Protein AF-A0A8J8CEM9-F1 (afdb_monomer_lite)

Foldseek 3Di:
DVVVLVCCCVVPVDVDSVRVVVVVVVVVCVVDLPVQLVVLVVCVLVVVDALCVSCVSSVHDSVVNVVVCVVVVHDHDDPDDDPVVVVVVVVVVVD

Sequence (95 aa):
MEKKINALVEGGYYPNINELIKDAFKSLLESKADLKISTALEIYKKGDVTLGRASEIAGLSIWEFKEILKSRGVKIIVEAPSKDELDEQIDLMKH

Radius of gyration: 20.47 Å; chains: 1; bounding box: 64×22×44 Å

pLDDT: mean 89.22, std 10.74, range [53.0, 97.62]

Organism: NCBI:txid1803513

InterPro domains:
  IPR005368 UPF0175 [PF03683] (26-77)
  IPR005368 UPF0175 [PTHR37525] (30-90)

Structure (mmCIF, N/CA/C/O backbone):
data_AF-A0A8J8CEM9-F1
#
_entry.id   AF-A0A8J8CEM9-F1
#
loop_
_atom_site.group_PDB
_atom_site.id
_atom_site.type_symbol
_atom_site.label_atom_id
_atom_site.label_alt_id
_atom_site.label_comp_id
_atom_site.label_asym_id
_atom_site.label_entity_id
_atom_site.label_seq_id
_atom_site.pdbx_PDB_ins_code
_atom_site.Cartn_x
_atom_site.Cartn_y
_atom_site.Cartn_z
_atom_site.occupancy
_atom_site.B_iso_or_equiv
_atom_site.auth_seq_id
_atom_site.auth_comp_id
_atom_site.auth_asym_id
_atom_site.auth_atom_id
_atom_site.pdbx_PDB_model_num
ATOM 1 N N . MET A 1 1 ? -22.944 3.776 7.787 1.00 83.06 1 MET A N 1
ATOM 2 C CA . MET A 1 1 ? -21.511 3.410 7.803 1.00 83.06 1 MET A CA 1
ATOM 3 C C . MET A 1 1 ? -20.777 4.243 8.844 1.00 83.06 1 MET A C 1
ATOM 5 O O . MET A 1 1 ? -20.228 3.662 9.764 1.00 83.06 1 MET A O 1
ATOM 9 N N . GLU A 1 2 ? -20.905 5.567 8.785 1.00 91.88 2 GLU A N 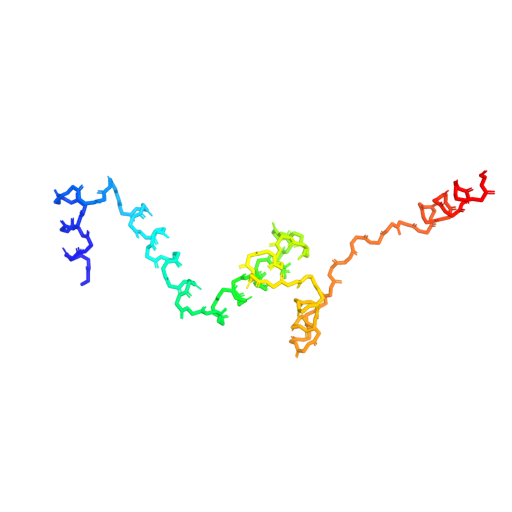1
ATOM 10 C CA . GLU A 1 2 ? -20.355 6.530 9.755 1.00 91.88 2 GLU A CA 1
ATOM 11 C C . GLU A 1 2 ? -20.632 6.187 11.230 1.00 91.88 2 GLU A C 1
ATOM 13 O O . GLU A 1 2 ? -19.697 6.056 12.007 1.00 91.88 2 GLU A O 1
ATOM 18 N N . LYS A 1 3 ? -21.885 5.868 11.595 1.00 94.94 3 LYS A N 1
ATOM 19 C CA . LYS A 1 3 ? -22.228 5.412 12.961 1.00 94.94 3 LYS A CA 1
ATOM 20 C C . LYS A 1 3 ? -21.393 4.220 13.454 1.00 94.94 3 LYS A C 1
ATOM 22 O O . LYS A 1 3 ? -21.089 4.143 14.635 1.00 94.94 3 LYS A O 1
ATOM 27 N N . LYS A 1 4 ? -21.034 3.282 12.566 1.00 95.19 4 LYS A N 1
ATOM 28 C CA . LYS A 1 4 ? -20.219 2.109 12.929 1.00 95.19 4 LYS A CA 1
ATOM 29 C C . LYS A 1 4 ? -18.748 2.485 13.121 1.00 95.19 4 LYS A C 1
ATOM 31 O O . LYS A 1 4 ? -18.110 1.941 14.007 1.00 95.19 4 LYS A O 1
ATOM 36 N N . ILE A 1 5 ? -18.233 3.405 12.303 1.00 96.06 5 ILE A N 1
ATOM 37 C CA . ILE A 1 5 ? -16.860 3.917 12.416 1.00 96.06 5 ILE A CA 1
ATOM 38 C C . ILE A 1 5 ? -16.705 4.677 13.735 1.00 96.06 5 ILE A C 1
ATOM 40 O O . ILE A 1 5 ? -15.795 4.382 14.503 1.00 96.06 5 ILE A O 1
ATOM 44 N N . ASN A 1 6 ? -17.637 5.584 14.034 1.00 96.19 6 ASN A N 1
ATOM 45 C CA . ASN A 1 6 ? -17.590 6.381 15.259 1.00 96.19 6 ASN A CA 1
ATOM 46 C C . ASN A 1 6 ? -17.699 5.499 16.507 1.00 96.19 6 ASN A C 1
ATOM 48 O O . ASN A 1 6 ? -16.910 5.674 17.426 1.00 96.19 6 ASN A O 1
ATOM 52 N N . ALA A 1 7 ? -18.569 4.481 16.498 1.00 97.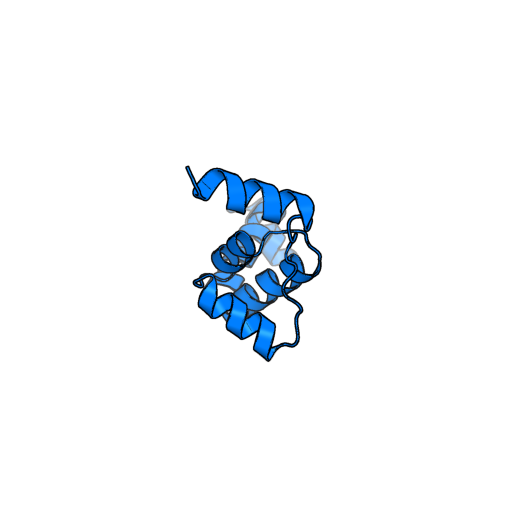62 7 ALA A N 1
ATOM 53 C CA . ALA A 1 7 ? -18.688 3.541 17.614 1.00 97.62 7 ALA A CA 1
ATOM 54 C C . ALA A 1 7 ? -17.370 2.809 17.943 1.00 97.62 7 ALA A C 1
ATOM 56 O O . ALA A 1 7 ? -17.105 2.525 19.108 1.00 97.62 7 ALA A O 1
ATOM 57 N N . LEU A 1 8 ? -16.528 2.516 16.942 1.00 97.25 8 LEU A N 1
ATOM 58 C CA . LEU A 1 8 ? -15.225 1.874 17.163 1.00 97.25 8 LEU A CA 1
ATOM 59 C C . LEU A 1 8 ? -14.204 2.822 17.809 1.00 97.25 8 LEU A C 1
ATOM 61 O O . LEU A 1 8 ? -13.371 2.376 18.595 1.00 97.25 8 LEU A O 1
ATOM 65 N N . VAL A 1 9 ? -14.277 4.118 17.507 1.00 97.44 9 VAL A N 1
ATOM 66 C CA . VAL A 1 9 ? -13.401 5.135 18.109 1.00 97.44 9 VAL A CA 1
ATOM 67 C C . VAL A 1 9 ? -13.890 5.511 19.509 1.00 97.44 9 VAL A C 1
ATOM 69 O O . VAL A 1 9 ? -13.119 5.477 20.460 1.00 97.44 9 VAL A O 1
ATOM 72 N N . GLU A 1 10 ? -15.184 5.797 19.663 1.00 97.44 10 GLU A N 1
ATOM 73 C CA . GLU A 1 10 ? -15.813 6.133 20.949 1.00 97.44 10 GLU A CA 1
ATOM 74 C C . GLU A 1 10 ? -15.716 4.980 21.958 1.00 97.44 10 GLU A C 1
ATOM 76 O O . GLU A 1 10 ? -15.521 5.211 23.148 1.00 97.44 10 GLU A O 1
ATOM 81 N N . GLY A 1 11 ? -15.797 3.733 21.481 1.00 97.50 11 GLY A N 1
ATOM 82 C CA . GLY A 1 11 ? -15.585 2.534 22.293 1.00 97.50 11 GLY A CA 1
ATOM 83 C C . GLY A 1 11 ? -14.121 2.263 22.663 1.00 97.50 11 GLY A C 1
ATOM 84 O O . GLY A 1 11 ? -13.855 1.294 23.369 1.00 97.50 11 GLY A O 1
ATOM 85 N N . GLY A 1 12 ? -13.172 3.078 22.188 1.00 96.75 12 GLY A N 1
ATOM 86 C CA . GLY A 1 12 ? -11.748 2.966 22.513 1.00 96.75 12 GLY A CA 1
ATOM 87 C C . GLY A 1 12 ? -10.983 1.869 21.762 1.00 96.75 12 GLY A C 1
ATOM 88 O O . GLY A 1 12 ? -9.825 1.622 22.087 1.00 96.75 12 GLY A O 1
ATOM 89 N N . TYR A 1 13 ? -11.583 1.218 20.756 1.00 97.44 13 TYR A N 1
ATOM 90 C CA . TYR A 1 13 ? -10.895 0.204 19.939 1.00 97.44 13 TYR A CA 1
ATOM 91 C C . TYR A 1 13 ? -9.854 0.819 19.001 1.00 97.44 13 TYR A C 1
ATOM 93 O O . TYR A 1 13 ? -8.863 0.176 18.669 1.00 97.44 13 TYR A O 1
ATOM 101 N N . TYR A 1 14 ? -10.085 2.063 18.580 1.00 97.44 14 TYR A N 1
ATOM 102 C CA . TYR A 1 14 ? -9.159 2.853 17.780 1.00 97.44 14 TYR A CA 1
ATOM 103 C C . TYR A 1 14 ? -8.975 4.237 18.404 1.00 97.44 14 TYR A C 1
ATOM 105 O O . TYR A 1 14 ? -9.953 4.830 18.856 1.00 97.44 14 TYR A O 1
ATOM 113 N N . PRO A 1 15 ? -7.755 4.800 18.383 1.00 96.75 15 PRO A N 1
ATOM 114 C CA . PRO A 1 15 ? -7.487 6.103 18.988 1.00 96.75 15 PRO A CA 1
ATOM 115 C C . PRO A 1 15 ? -8.142 7.261 18.222 1.00 96.75 15 PRO A C 1
ATOM 117 O O . PRO A 1 15 ? -8.400 8.314 18.796 1.00 96.75 15 PRO A O 1
ATOM 120 N N . ASN A 1 16 ? -8.373 7.099 16.917 1.00 97.00 16 ASN A N 1
ATOM 121 C CA . ASN A 1 16 ? -9.057 8.060 16.058 1.00 97.00 16 ASN A CA 1
ATOM 122 C C . ASN A 1 16 ? -9.442 7.405 14.719 1.00 97.00 16 ASN A C 1
ATOM 124 O O . ASN A 1 16 ? -9.027 6.287 14.404 1.00 97.00 16 ASN A O 1
ATOM 128 N N . ILE A 1 17 ? -10.215 8.137 13.913 1.00 96.19 17 ILE A N 1
ATOM 129 C CA . ILE A 1 17 ? -10.686 7.683 12.599 1.00 96.19 17 ILE A CA 1
ATOM 130 C C . ILE A 1 17 ? -9.521 7.434 11.626 1.00 96.19 17 ILE A C 1
ATOM 132 O O . ILE A 1 17 ? -9.595 6.501 10.832 1.00 96.19 17 ILE A O 1
ATOM 136 N N . ASN A 1 18 ? -8.437 8.215 11.684 1.00 96.94 18 ASN A N 1
ATOM 137 C CA . ASN A 1 18 ? -7.313 8.058 10.755 1.00 96.94 18 ASN A CA 1
ATOM 138 C C . ASN A 1 18 ? -6.577 6.730 10.962 1.00 96.94 18 ASN A C 1
ATOM 140 O O . ASN A 1 18 ? -6.286 6.052 9.980 1.00 96.94 18 ASN A O 1
ATOM 144 N N . GLU A 1 19 ? -6.323 6.327 12.210 1.00 97.62 19 GLU A N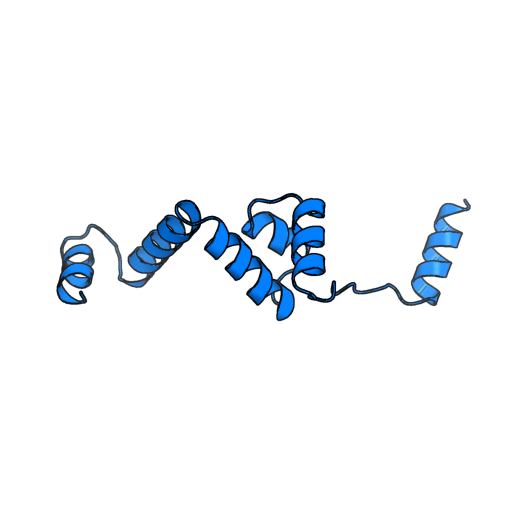 1
ATOM 145 C CA . GLU A 1 19 ? -5.709 5.022 12.495 1.00 97.62 19 GLU A CA 1
ATOM 146 C C . GLU A 1 19 ? -6.629 3.867 12.077 1.00 97.62 19 GLU A C 1
ATOM 148 O O . GLU A 1 19 ? -6.169 2.904 11.466 1.00 97.62 19 GLU A O 1
ATOM 153 N N . LEU A 1 20 ? -7.945 4.003 12.283 1.00 96.75 20 LEU A N 1
ATOM 154 C CA . LEU A 1 20 ? -8.924 3.029 11.792 1.00 96.75 20 LEU A CA 1
ATOM 155 C C . LEU A 1 20 ? -8.887 2.908 10.263 1.00 96.75 20 LEU A C 1
ATOM 157 O O . LEU A 1 20 ? -8.848 1.801 9.726 1.00 96.75 20 LEU A O 1
ATOM 161 N N . ILE A 1 21 ? -8.891 4.035 9.545 1.00 96.38 21 ILE A N 1
ATOM 162 C CA . ILE A 1 21 ? -8.836 4.052 8.077 1.00 96.38 21 ILE A CA 1
ATOM 163 C C . ILE A 1 21 ? -7.526 3.443 7.582 1.00 96.38 21 ILE A C 1
ATOM 165 O O . ILE A 1 21 ? -7.540 2.678 6.620 1.00 96.38 21 ILE A O 1
ATOM 169 N N . LYS A 1 22 ? -6.402 3.758 8.226 1.00 96.00 22 LYS A N 1
ATOM 170 C CA . LYS A 1 22 ? -5.086 3.224 7.871 1.00 96.00 22 LYS A CA 1
ATOM 171 C C . LYS A 1 22 ? -5.048 1.702 7.999 1.00 96.00 22 LYS A C 1
ATOM 173 O O . LYS A 1 22 ? -4.613 1.030 7.063 1.00 96.00 22 LYS A O 1
ATOM 178 N N . ASP A 1 23 ? -5.566 1.159 9.096 1.00 96.56 23 ASP A N 1
ATOM 179 C CA . ASP A 1 23 ? -5.664 -0.287 9.311 1.00 96.56 23 ASP A CA 1
ATOM 180 C C . ASP A 1 23 ? -6.628 -0.959 8.331 1.00 96.56 23 ASP A C 1
ATOM 182 O O . ASP A 1 23 ? -6.313 -2.005 7.752 1.00 96.56 23 ASP A O 1
ATOM 186 N N . ALA A 1 24 ? -7.786 -0.343 8.084 1.00 95.94 24 ALA A N 1
ATOM 187 C CA . ALA A 1 24 ? -8.749 -0.835 7.107 1.00 95.94 24 ALA A CA 1
ATOM 188 C C . ALA A 1 24 ? -8.159 -0.842 5.688 1.00 95.94 24 ALA A C 1
ATOM 190 O O . ALA A 1 24 ? -8.327 -1.812 4.947 1.00 95.94 24 ALA A O 1
ATOM 191 N N . PHE A 1 25 ? -7.430 0.212 5.314 1.00 95.06 25 PHE A N 1
ATOM 192 C CA . PHE A 1 25 ? -6.756 0.312 4.025 1.00 95.06 25 PHE A CA 1
ATOM 193 C C . PHE A 1 25 ? -5.649 -0.736 3.893 1.00 95.06 25 PHE A C 1
ATOM 195 O O . PHE A 1 25 ? -5.572 -1.417 2.872 1.00 95.06 25 PHE A O 1
ATOM 202 N N . LYS A 1 26 ? -4.842 -0.945 4.939 1.00 93.38 26 LYS A N 1
ATOM 203 C CA . LYS A 1 26 ? -3.822 -2.000 4.957 1.00 93.38 26 LYS A CA 1
ATOM 204 C C . LYS A 1 26 ? -4.449 -3.386 4.772 1.00 93.38 26 LYS A C 1
ATOM 206 O O . LYS A 1 26 ? -4.032 -4.126 3.885 1.00 93.38 26 LYS A O 1
ATOM 211 N N . SER A 1 27 ? -5.512 -3.680 5.520 1.00 95.69 27 SER A N 1
ATOM 212 C CA . SER A 1 27 ? -6.260 -4.943 5.419 1.00 95.69 27 SER A CA 1
ATOM 213 C C . SER A 1 27 ? -6.874 -5.145 4.024 1.00 95.69 27 SER A C 1
ATOM 215 O O . SER A 1 27 ? -6.888 -6.251 3.477 1.00 95.69 27 SER A O 1
ATOM 217 N N . LEU A 1 28 ? -7.354 -4.066 3.395 1.00 95.25 28 LEU A N 1
ATOM 218 C CA . LEU A 1 28 ? -7.847 -4.092 2.018 1.00 95.25 28 LEU A CA 1
ATOM 219 C C . LEU A 1 28 ? -6.733 -4.447 1.023 1.00 95.25 28 LEU A C 1
ATOM 221 O O . LEU A 1 28 ? -6.948 -5.282 0.148 1.00 95.25 28 LEU A O 1
ATOM 225 N N . LEU A 1 29 ? -5.552 -3.838 1.145 1.00 93.31 29 LEU A N 1
ATOM 226 C CA . LEU A 1 29 ? -4.427 -4.121 0.249 1.00 93.31 29 LEU A CA 1
ATOM 227 C C . LEU A 1 29 ? -3.832 -5.517 0.469 1.00 93.31 29 LEU A C 1
ATOM 229 O O . LEU A 1 29 ? -3.325 -6.121 -0.474 1.00 93.31 29 LEU A O 1
ATOM 233 N N . GLU A 1 30 ? -3.880 -6.045 1.691 1.00 90.56 30 GLU A N 1
ATOM 234 C CA . GLU A 1 30 ? -3.475 -7.423 1.992 1.00 90.56 30 GLU A CA 1
ATOM 235 C C . GLU A 1 30 ? -4.441 -8.448 1.391 1.00 90.56 30 GLU A C 1
ATOM 237 O O . GLU A 1 30 ? -3.997 -9.435 0.811 1.00 90.56 30 GLU A O 1
ATOM 242 N N . SER A 1 31 ? -5.749 -8.187 1.456 1.00 93.69 31 SER A N 1
ATOM 243 C CA . SER A 1 31 ? -6.769 -9.077 0.884 1.00 93.69 31 SER A CA 1
ATOM 244 C C . SER A 1 31 ? -6.916 -8.965 -0.638 1.00 93.69 31 SER A C 1
ATOM 246 O O . SER A 1 31 ? -7.424 -9.890 -1.271 1.00 93.69 31 SER A O 1
ATOM 248 N N . LYS A 1 32 ? -6.483 -7.853 -1.246 1.00 94.06 32 LYS A N 1
ATOM 249 C CA . LYS A 1 32 ? -6.611 -7.595 -2.689 1.00 94.06 32 LYS A CA 1
ATOM 250 C C . LYS A 1 32 ? -5.272 -7.205 -3.307 1.00 94.06 32 LYS A C 1
ATOM 252 O O . LYS A 1 32 ? -4.987 -6.022 -3.505 1.00 94.06 32 LYS A O 1
ATOM 257 N N . ALA A 1 33 ? -4.488 -8.216 -3.681 1.00 90.06 33 ALA A N 1
ATOM 258 C CA . ALA A 1 33 ? -3.186 -8.041 -4.328 1.00 90.06 33 ALA A CA 1
ATOM 259 C C . ALA A 1 33 ? -3.246 -7.112 -5.561 1.00 90.06 33 ALA A C 1
ATOM 261 O O . ALA A 1 33 ? -2.384 -6.251 -5.724 1.00 90.06 33 ALA A O 1
ATOM 262 N N . ASP A 1 34 ? -4.311 -7.183 -6.366 1.00 92.75 34 ASP A N 1
ATOM 263 C CA . ASP A 1 34 ? -4.482 -6.312 -7.538 1.00 92.75 34 ASP A CA 1
ATOM 264 C C . ASP A 1 34 ? -4.552 -4.820 -7.183 1.00 92.75 34 ASP A C 1
ATOM 266 O O . ASP A 1 34 ? -4.015 -3.977 -7.906 1.00 92.75 34 ASP A O 1
ATOM 270 N N . LEU A 1 35 ? -5.186 -4.471 -6.056 1.00 95.06 35 LEU A N 1
ATOM 271 C CA . LEU A 1 35 ? -5.256 -3.085 -5.584 1.00 95.06 35 LEU A CA 1
ATOM 272 C C . LEU A 1 35 ? -3.912 -2.610 -5.041 1.00 95.06 35 LEU A C 1
ATOM 274 O O . LEU A 1 35 ? -3.563 -1.443 -5.221 1.00 95.06 35 LEU A O 1
ATOM 278 N N . LYS A 1 36 ? -3.139 -3.507 -4.423 1.00 94.69 36 LYS A N 1
ATOM 279 C CA . LYS A 1 36 ? -1.777 -3.222 -3.962 1.00 94.69 36 LYS A CA 1
ATOM 280 C C . LYS A 1 36 ? -0.861 -2.895 -5.146 1.00 94.69 36 LYS A C 1
ATOM 282 O O . LYS A 1 36 ? -0.222 -1.845 -5.153 1.00 94.69 36 LYS A O 1
ATOM 287 N N . ILE A 1 37 ? -0.892 -3.722 -6.193 1.00 94.94 37 ILE A N 1
ATOM 288 C CA . ILE A 1 37 ? -0.159 -3.482 -7.446 1.00 94.94 37 ILE A CA 1
ATOM 289 C C . ILE A 1 37 ? -0.631 -2.184 -8.113 1.00 94.94 37 ILE A C 1
ATOM 291 O O . ILE A 1 37 ? 0.185 -1.379 -8.557 1.00 94.94 37 ILE A O 1
ATOM 295 N N . SER A 1 38 ? -1.944 -1.953 -8.179 1.00 94.88 38 SER A N 1
ATOM 296 C CA . SER A 1 38 ? -2.500 -0.740 -8.793 1.00 94.88 38 SER A CA 1
ATOM 297 C C . SER A 1 38 ? -2.073 0.520 -8.041 1.00 94.88 38 SER A C 1
ATOM 299 O O . SER A 1 38 ? -1.649 1.484 -8.667 1.00 94.88 38 SER A O 1
ATOM 301 N N . THR A 1 39 ? -2.086 0.483 -6.706 1.00 95.44 39 THR A N 1
ATOM 302 C CA . THR A 1 39 ? -1.583 1.576 -5.863 1.00 95.44 39 THR A CA 1
ATOM 303 C C . THR A 1 39 ? -0.122 1.873 -6.178 1.00 95.44 39 THR A C 1
ATOM 305 O O . THR A 1 39 ? 0.202 3.021 -6.460 1.00 95.44 39 THR A O 1
ATOM 308 N N . ALA A 1 40 ? 0.733 0.843 -6.198 1.00 95.94 40 ALA A N 1
ATOM 309 C CA . ALA A 1 40 ? 2.154 0.980 -6.511 1.00 95.94 40 ALA A CA 1
ATOM 310 C C . ALA A 1 40 ? 2.405 1.602 -7.895 1.00 95.94 40 ALA A C 1
ATOM 312 O O . ALA A 1 40 ? 3.295 2.434 -8.053 1.00 95.94 40 ALA A O 1
ATOM 313 N N . LEU A 1 41 ? 1.605 1.235 -8.898 1.00 94.94 41 LEU A N 1
ATOM 314 C CA . LEU A 1 41 ? 1.719 1.798 -10.242 1.00 94.94 41 LEU A CA 1
ATOM 315 C C . LEU A 1 41 ? 1.320 3.265 -10.303 1.00 94.94 41 LEU A C 1
ATOM 317 O O . LEU A 1 41 ? 1.999 4.042 -10.965 1.00 94.94 41 LEU A O 1
ATOM 321 N N . GLU A 1 42 ? 0.223 3.645 -9.652 1.00 94.69 42 GLU A N 1
ATOM 322 C CA . GLU A 1 42 ? -0.263 5.024 -9.706 1.00 94.69 42 GLU A CA 1
ATOM 323 C C . GLU A 1 42 ? 0.710 5.998 -9.035 1.00 94.69 42 GLU A C 1
ATOM 325 O O . GLU A 1 42 ? 0.972 7.066 -9.584 1.00 94.69 42 GLU A O 1
ATOM 330 N N . ILE A 1 43 ? 1.308 5.617 -7.904 1.00 94.88 43 ILE A N 1
ATOM 331 C CA . ILE A 1 43 ? 2.328 6.445 -7.238 1.00 94.88 43 ILE A CA 1
ATOM 332 C C . ILE A 1 43 ? 3.667 6.437 -7.996 1.00 94.88 43 ILE A C 1
ATOM 334 O O . ILE A 1 43 ? 4.351 7.455 -8.042 1.00 94.88 43 ILE A O 1
ATOM 338 N N . TYR A 1 44 ? 4.021 5.333 -8.668 1.00 94.94 44 TYR A N 1
ATOM 339 C CA . TYR A 1 44 ? 5.206 5.284 -9.533 1.00 94.94 44 TYR A CA 1
ATOM 340 C C . TYR A 1 44 ? 5.061 6.194 -10.758 1.00 94.94 44 TYR A C 1
ATOM 342 O O . TYR A 1 44 ? 5.962 6.967 -11.066 1.00 94.94 44 TYR A O 1
ATOM 350 N N . LYS A 1 45 ? 3.908 6.151 -11.440 1.00 91.75 45 LYS A N 1
ATOM 351 C CA . LYS A 1 45 ? 3.615 6.998 -12.611 1.00 91.75 45 LYS A CA 1
ATOM 352 C C . LYS A 1 45 ? 3.734 8.491 -12.309 1.00 91.75 45 LYS A C 1
ATOM 354 O O . LYS A 1 45 ? 4.080 9.258 -13.201 1.00 91.75 45 LYS A O 1
ATOM 359 N N . LYS A 1 46 ? 3.415 8.892 -11.078 1.00 92.62 46 LYS A N 1
ATOM 360 C CA . LYS A 1 46 ? 3.521 10.278 -10.606 1.00 92.62 46 LYS A CA 1
ATOM 361 C C . LYS A 1 46 ? 4.949 10.693 -10.255 1.00 92.62 46 LYS A C 1
ATOM 363 O O . LYS A 1 46 ? 5.195 11.880 -10.094 1.00 92.62 46 LYS A O 1
ATOM 368 N N . GLY A 1 47 ? 5.876 9.738 -10.156 1.00 90.31 47 GLY A N 1
ATOM 369 C CA . GLY A 1 47 ? 7.234 9.982 -9.676 1.00 90.31 47 GLY A CA 1
ATOM 370 C C . GLY A 1 47 ? 7.331 10.111 -8.154 1.00 90.31 47 GLY A C 1
ATOM 371 O O . GLY A 1 47 ? 8.388 10.480 -7.656 1.00 90.31 47 GLY A O 1
ATOM 372 N N . ASP A 1 48 ? 6.270 9.777 -7.408 1.00 94.06 48 ASP A N 1
ATOM 373 C CA . ASP A 1 48 ? 6.254 9.878 -5.939 1.00 94.06 48 ASP A CA 1
ATOM 374 C C . ASP A 1 48 ? 7.204 8.857 -5.288 1.00 94.06 48 ASP A C 1
ATOM 376 O O . ASP A 1 48 ? 7.633 9.019 -4.144 1.00 94.06 48 ASP A O 1
ATOM 380 N N . VAL A 1 49 ? 7.509 7.769 -6.002 1.00 93.31 49 VAL A N 1
ATOM 381 C CA . VAL A 1 49 ? 8.388 6.691 -5.545 1.00 93.31 49 VAL A CA 1
ATOM 382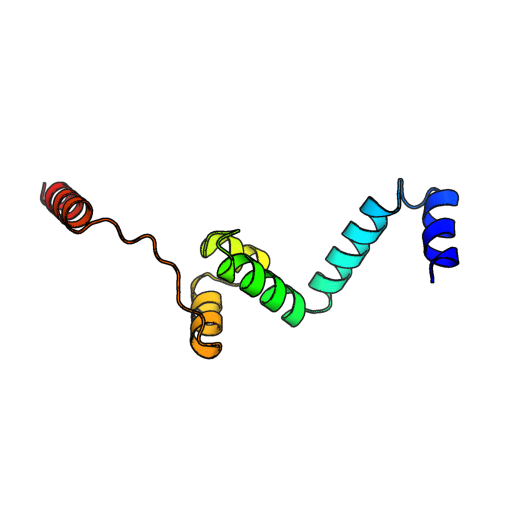 C C . VAL A 1 49 ? 9.284 6.187 -6.673 1.00 93.31 49 VAL A C 1
ATOM 384 O O . VAL A 1 49 ? 8.914 6.196 -7.848 1.00 93.31 49 VAL A O 1
ATOM 387 N N . THR A 1 50 ? 10.449 5.659 -6.302 1.00 94.31 50 THR A N 1
ATOM 388 C CA . THR A 1 50 ? 11.348 4.970 -7.234 1.00 94.31 50 THR A CA 1
ATOM 389 C C . THR A 1 50 ? 10.767 3.630 -7.688 1.00 94.31 50 THR A C 1
ATOM 391 O O . THR A 1 50 ? 9.861 3.073 -7.063 1.00 94.31 50 THR A O 1
ATOM 394 N N . LEU A 1 51 ? 11.336 3.056 -8.752 1.00 93.00 51 LEU A N 1
ATOM 395 C CA . LEU A 1 51 ? 10.945 1.731 -9.241 1.00 93.00 51 LEU A CA 1
ATOM 396 C C . LEU A 1 51 ? 11.075 0.644 -8.160 1.00 93.00 51 LEU A C 1
ATOM 398 O O . LEU A 1 51 ? 10.171 -0.174 -8.003 1.00 93.00 51 LEU A O 1
ATOM 402 N N . GLY A 1 52 ? 12.180 0.653 -7.406 1.00 93.25 52 GLY A N 1
ATOM 403 C CA . GLY A 1 52 ? 12.414 -0.305 -6.322 1.00 93.25 52 GLY A CA 1
ATOM 404 C C . GLY A 1 52 ? 11.375 -0.168 -5.212 1.00 93.25 52 GLY A C 1
ATOM 405 O O . GLY A 1 52 ? 10.766 -1.154 -4.793 1.00 93.25 52 GLY A O 1
ATOM 406 N N . ARG A 1 53 ? 11.073 1.073 -4.813 1.00 96.38 53 ARG A N 1
ATOM 407 C CA . ARG A 1 53 ? 10.058 1.322 -3.792 1.00 96.38 53 ARG A CA 1
ATOM 408 C C . ARG A 1 53 ? 8.657 0.923 -4.261 1.00 96.38 53 ARG A C 1
ATOM 410 O O . ARG A 1 53 ? 7.888 0.369 -3.481 1.00 96.38 53 ARG A O 1
ATOM 417 N N . ALA A 1 54 ? 8.331 1.148 -5.530 1.00 95.88 54 ALA A N 1
ATOM 418 C CA . ALA A 1 54 ? 7.073 0.693 -6.110 1.00 95.88 54 ALA A CA 1
ATOM 419 C C . ALA A 1 54 ? 6.962 -0.843 -6.119 1.00 95.88 54 ALA A C 1
ATOM 421 O O . ALA A 1 54 ? 5.917 -1.372 -5.742 1.00 95.88 54 ALA A O 1
ATOM 422 N N . SER A 1 55 ? 8.036 -1.566 -6.468 1.00 95.94 55 SER A N 1
ATOM 423 C CA . SER A 1 55 ? 8.028 -3.036 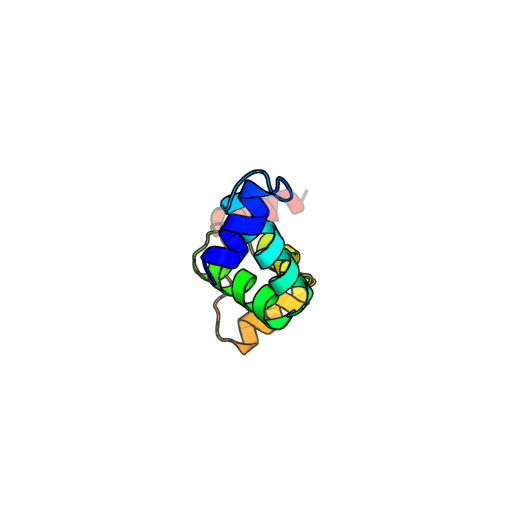-6.435 1.00 95.94 55 SER A CA 1
ATOM 424 C C . SER A 1 55 ? 7.844 -3.598 -5.022 1.00 95.94 55 SER A C 1
ATOM 426 O O . SER A 1 55 ? 7.049 -4.517 -4.834 1.00 95.94 55 SER A O 1
ATOM 428 N N . GLU A 1 56 ? 8.470 -2.986 -4.011 1.00 96.06 56 GLU A N 1
ATOM 429 C CA . GLU A 1 56 ? 8.263 -3.361 -2.606 1.00 96.06 56 GLU A CA 1
ATOM 430 C C . GLU A 1 56 ? 6.806 -3.174 -2.175 1.00 96.06 56 GLU A C 1
ATOM 432 O O . GLU A 1 56 ? 6.214 -4.067 -1.572 1.00 96.06 56 GLU A O 1
ATOM 437 N N . ILE A 1 57 ? 6.208 -2.024 -2.512 1.00 94.88 57 ILE A N 1
ATOM 438 C CA . ILE A 1 57 ? 4.804 -1.731 -2.192 1.00 94.88 57 ILE A CA 1
ATOM 439 C C . ILE A 1 57 ? 3.881 -2.734 -2.884 1.00 94.88 57 ILE A C 1
ATOM 441 O O . ILE A 1 57 ? 2.921 -3.192 -2.267 1.00 94.88 57 ILE A O 1
ATOM 445 N N . ALA A 1 58 ? 4.183 -3.107 -4.130 1.00 95.06 58 ALA A N 1
ATOM 446 C CA . ALA A 1 58 ? 3.448 -4.125 -4.873 1.00 95.06 58 ALA A CA 1
ATOM 447 C C . ALA A 1 58 ? 3.611 -5.542 -4.289 1.00 95.06 58 ALA A C 1
ATOM 449 O O . ALA A 1 58 ? 2.785 -6.406 -4.576 1.00 95.06 58 ALA A O 1
ATOM 450 N N . GLY A 1 59 ? 4.635 -5.781 -3.460 1.00 94.56 59 GLY A N 1
ATOM 451 C CA . GLY A 1 59 ? 4.996 -7.111 -2.969 1.00 94.56 59 GLY A CA 1
ATOM 452 C C . GLY A 1 59 ? 5.601 -7.997 -4.059 1.00 94.56 59 GLY A C 1
ATOM 453 O O . GLY A 1 59 ? 5.375 -9.203 -4.050 1.00 94.56 59 GLY A O 1
ATOM 454 N N . LEU A 1 60 ? 6.316 -7.395 -5.011 1.00 95.75 60 LEU A N 1
ATOM 455 C CA . LEU A 1 60 ? 6.889 -8.056 -6.180 1.00 95.75 60 LEU A CA 1
ATOM 456 C C . LEU A 1 60 ? 8.393 -7.806 -6.256 1.00 95.75 60 LEU A C 1
ATOM 458 O O . LEU A 1 60 ? 8.912 -6.829 -5.713 1.00 95.75 60 LEU A O 1
ATOM 462 N N . SER A 1 61 ? 9.098 -8.648 -7.003 1.00 96.44 61 SER A N 1
ATOM 463 C CA . SER A 1 61 ? 10.445 -8.309 -7.446 1.00 96.44 61 SER A CA 1
ATOM 464 C C . SER A 1 61 ? 10.420 -7.110 -8.404 1.00 96.44 61 SER A C 1
ATOM 466 O O . SER A 1 61 ? 9.430 -6.831 -9.090 1.00 96.44 61 SER A O 1
ATOM 468 N N . ILE A 1 62 ? 11.555 -6.415 -8.513 1.00 93.88 62 ILE A N 1
ATOM 469 C CA . ILE A 1 62 ? 11.736 -5.322 -9.482 1.00 93.88 62 ILE A CA 1
ATOM 470 C C . ILE A 1 62 ? 11.448 -5.806 -10.912 1.00 93.88 62 ILE A C 1
ATOM 472 O O . ILE A 1 62 ? 10.905 -5.055 -11.722 1.00 93.88 62 ILE A O 1
ATOM 476 N N . TRP A 1 63 ? 11.812 -7.050 -11.236 1.00 93.12 63 TRP A N 1
ATOM 477 C CA . TRP A 1 63 ? 11.646 -7.608 -12.578 1.00 93.12 63 TRP A CA 1
ATOM 478 C C . TRP A 1 63 ? 10.171 -7.865 -12.911 1.00 93.12 63 TRP A C 1
ATOM 480 O O . TRP A 1 63 ? 9.690 -7.403 -13.942 1.00 93.12 63 TRP A O 1
ATOM 490 N N . GLU A 1 64 ? 9.419 -8.493 -12.002 1.00 95.69 64 GLU A N 1
ATOM 491 C CA . GLU A 1 64 ? 7.967 -8.685 -12.154 1.00 95.69 64 GLU A CA 1
ATOM 492 C C . GLU A 1 64 ? 7.232 -7.348 -12.279 1.00 95.69 64 GLU A C 1
ATOM 494 O O . GLU A 1 64 ? 6.356 -7.182 -13.129 1.00 95.69 64 GLU A O 1
ATOM 499 N N . PHE A 1 65 ? 7.624 -6.354 -11.480 1.00 95.81 65 PHE A N 1
ATOM 500 C CA . PHE A 1 65 ? 7.017 -5.031 -11.554 1.00 95.81 65 PHE A CA 1
ATOM 501 C C . PHE A 1 65 ? 7.304 -4.330 -12.896 1.00 95.81 65 PHE A C 1
ATOM 503 O O . PHE A 1 65 ? 6.407 -3.702 -13.462 1.00 95.81 65 PHE A O 1
ATOM 510 N N . LYS A 1 66 ? 8.511 -4.487 -13.465 1.00 93.19 66 LYS A N 1
ATOM 511 C CA . LYS A 1 66 ? 8.842 -3.998 -14.820 1.00 93.19 66 LYS A CA 1
ATOM 512 C C . LYS A 1 66 ? 7.969 -4.637 -15.901 1.00 93.19 66 LYS A C 1
ATOM 514 O O . LYS A 1 66 ? 7.508 -3.926 -16.794 1.00 93.19 66 LYS A O 1
ATOM 519 N N . GLU A 1 67 ? 7.698 -5.936 -15.815 1.00 94.75 67 GLU A N 1
ATOM 520 C CA . GLU A 1 67 ? 6.809 -6.611 -16.770 1.00 94.75 67 GLU A CA 1
ATOM 521 C C . GLU A 1 67 ? 5.365 -6.093 -16.669 1.00 94.75 67 GLU A C 1
ATOM 523 O O . GLU A 1 67 ? 4.697 -5.872 -17.684 1.00 94.75 67 GLU A O 1
ATOM 528 N N . ILE A 1 68 ? 4.892 -5.784 -15.457 1.00 93.69 68 ILE A N 1
ATOM 529 C CA . ILE A 1 68 ? 3.584 -5.144 -15.259 1.00 93.69 68 ILE A CA 1
ATOM 530 C C . ILE A 1 68 ? 3.559 -3.732 -15.859 1.00 93.69 68 ILE A C 1
ATOM 532 O O . ILE A 1 68 ? 2.598 -3.379 -16.544 1.00 93.69 68 ILE A O 1
ATOM 536 N N . LEU A 1 69 ? 4.606 -2.928 -15.654 1.00 92.06 69 LEU A N 1
ATOM 537 C CA . LEU A 1 69 ? 4.718 -1.603 -16.274 1.00 92.06 69 LEU A CA 1
ATOM 538 C C . LEU A 1 69 ? 4.646 -1.705 -17.803 1.00 92.06 69 LEU A C 1
ATOM 540 O O . LEU A 1 69 ? 3.852 -1.003 -18.431 1.00 92.06 69 LEU A O 1
ATOM 544 N N . LYS A 1 70 ? 5.407 -2.635 -18.388 1.00 90.31 70 LYS A N 1
ATOM 545 C CA . LYS A 1 70 ? 5.446 -2.884 -19.833 1.00 90.31 70 LYS A CA 1
ATOM 546 C C . LYS A 1 70 ? 4.088 -3.323 -20.381 1.00 90.31 70 LYS A C 1
ATOM 548 O O . LYS A 1 70 ? 3.614 -2.737 -21.352 1.00 90.31 70 LYS A O 1
ATOM 553 N N . SER A 1 71 ? 3.434 -4.299 -19.747 1.00 90.06 71 SER A N 1
ATOM 554 C CA . SER A 1 71 ? 2.106 -4.779 -20.167 1.00 90.06 71 SER A CA 1
ATOM 555 C C . SER A 1 71 ? 1.020 -3.699 -20.084 1.00 90.06 71 SER A C 1
ATOM 557 O O . SER A 1 71 ? 0.072 -3.721 -20.864 1.00 90.06 71 SER A O 1
ATOM 559 N N . ARG A 1 72 ? 1.173 -2.720 -19.182 1.00 85.88 72 ARG A N 1
ATOM 560 C CA . ARG A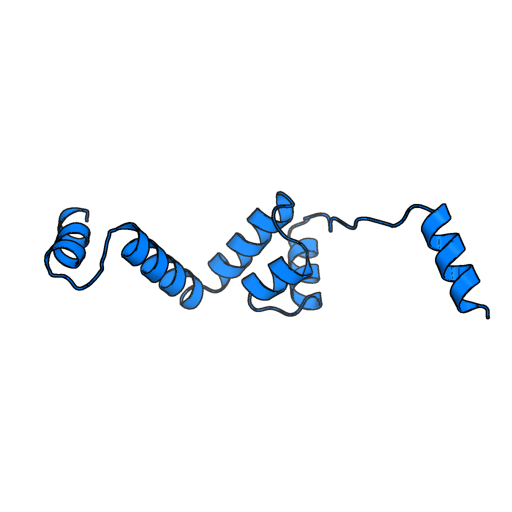 1 72 ? 0.255 -1.581 -19.017 1.00 85.88 72 ARG A CA 1
ATOM 561 C C . ARG A 1 72 ? 0.675 -0.326 -19.789 1.00 85.88 72 ARG A C 1
ATOM 563 O O . ARG A 1 72 ? 0.066 0.724 -19.599 1.00 85.88 72 ARG A O 1
ATOM 570 N N . GLY A 1 73 ? 1.702 -0.413 -20.640 1.00 83.12 73 GLY A N 1
ATOM 571 C CA . GLY A 1 73 ? 2.188 0.709 -21.449 1.00 83.12 73 GLY A CA 1
ATOM 572 C C . GLY A 1 73 ? 2.770 1.866 -20.629 1.00 83.12 73 GLY A C 1
ATOM 573 O O . GLY A 1 73 ? 2.834 2.998 -21.108 1.00 83.12 73 GLY A O 1
ATOM 574 N N . VAL A 1 74 ? 3.174 1.608 -19.385 1.00 80.12 74 VAL A N 1
ATOM 575 C CA . VAL A 1 74 ? 3.754 2.613 -18.496 1.00 80.12 74 VAL A CA 1
ATOM 576 C C . VAL A 1 74 ? 5.245 2.718 -18.783 1.00 80.12 74 VAL A C 1
ATOM 578 O O . VAL A 1 74 ? 5.978 1.734 -18.673 1.00 80.12 74 VAL A O 1
ATOM 581 N N . LYS A 1 75 ? 5.706 3.918 -19.155 1.00 77.38 75 LYS A N 1
ATOM 582 C CA . LYS A 1 75 ? 7.133 4.168 -19.380 1.00 77.38 75 LYS A CA 1
ATOM 583 C C . LYS A 1 75 ? 7.892 3.998 -18.068 1.00 77.38 75 LYS A C 1
ATOM 585 O O . LYS A 1 75 ? 7.495 4.549 -17.044 1.00 77.38 75 LYS A O 1
ATOM 590 N N . ILE A 1 76 ? 8.996 3.261 -18.121 1.00 75.44 76 ILE A N 1
ATOM 591 C CA . ILE A 1 76 ? 9.935 3.202 -17.007 1.00 75.44 76 ILE A CA 1
ATOM 592 C C . ILE A 1 76 ? 10.650 4.553 -16.977 1.00 75.44 76 ILE A C 1
ATOM 594 O O . ILE A 1 76 ? 11.364 4.899 -17.917 1.00 75.44 76 ILE A O 1
ATOM 598 N N . ILE A 1 77 ? 10.414 5.323 -15.919 1.00 70.00 77 ILE A N 1
ATOM 599 C CA . ILE A 1 77 ? 11.168 6.536 -15.627 1.00 70.00 77 ILE A CA 1
ATOM 600 C C . ILE A 1 77 ? 12.539 6.070 -15.148 1.00 70.00 77 ILE A C 1
ATOM 602 O O . ILE A 1 77 ? 12.660 5.453 -14.087 1.00 70.00 77 ILE A O 1
ATOM 606 N N . VAL A 1 78 ? 13.548 6.300 -15.979 1.00 62.66 78 VAL A N 1
ATOM 607 C CA . VAL A 1 78 ? 14.953 6.128 -15.626 1.00 62.66 78 VAL A CA 1
ATOM 608 C C . VAL A 1 78 ? 15.536 7.528 -15.629 1.00 62.66 78 VAL A C 1
ATOM 610 O O . VAL A 1 78 ? 15.503 8.193 -16.665 1.00 62.66 78 VAL A O 1
ATOM 613 N N . GLU A 1 79 ? 16.045 7.985 -14.488 1.00 56.19 79 GLU A N 1
ATOM 614 C CA . GLU A 1 79 ? 17.063 9.030 -14.514 1.00 56.19 79 GLU A CA 1
ATOM 615 C C . GLU A 1 79 ? 18.282 8.379 -15.166 1.00 56.19 79 GLU A C 1
ATOM 617 O O . GLU A 1 79 ? 18.989 7.579 -14.555 1.00 56.19 79 GLU A O 1
ATOM 622 N N . ALA A 1 80 ? 18.421 8.580 -16.474 1.00 53.00 80 ALA A N 1
ATOM 623 C CA . ALA A 1 80 ? 19.628 8.186 -17.169 1.00 53.00 80 ALA A CA 1
ATOM 624 C C . ALA A 1 80 ? 20.716 9.183 -16.755 1.00 53.00 80 ALA A C 1
ATOM 626 O O . ALA A 1 80 ? 20.452 10.389 -16.838 1.00 53.00 80 ALA A O 1
ATOM 627 N N . PRO A 1 81 ? 21.909 8.712 -16.345 1.00 57.22 81 PRO A N 1
ATOM 628 C CA . PRO A 1 81 ? 23.053 9.597 -16.257 1.00 57.22 81 PRO A CA 1
ATOM 629 C C . PRO A 1 81 ? 23.224 10.294 -17.605 1.00 57.22 81 PRO A C 1
ATOM 631 O O . PRO A 1 81 ? 22.894 9.730 -18.661 1.00 57.22 81 PRO A O 1
ATOM 634 N N . SER A 1 82 ? 23.718 11.525 -17.586 1.00 67.12 82 SER A N 1
ATOM 635 C CA . SER A 1 82 ? 24.099 12.182 -18.833 1.00 67.12 82 SER A CA 1
ATOM 636 C C . SER A 1 82 ? 25.149 11.333 -19.566 1.00 67.12 82 SER A C 1
ATOM 638 O O . SER A 1 82 ? 25.819 10.488 -18.968 1.00 67.12 82 SER A O 1
ATOM 640 N N . LYS A 1 83 ? 25.297 11.532 -20.882 1.00 70.44 83 LYS A N 1
ATOM 641 C CA . LYS A 1 83 ? 26.363 10.860 -21.645 1.00 70.44 83 LYS A CA 1
ATOM 642 C C . LYS A 1 83 ? 27.730 11.039 -20.980 1.00 70.44 83 LYS A C 1
ATOM 644 O O . LYS A 1 83 ? 28.478 10.076 -20.894 1.00 70.44 83 LYS A O 1
ATOM 649 N N . ASP A 1 84 ? 27.983 12.235 -20.462 1.00 71.69 84 ASP A N 1
ATOM 650 C CA . ASP A 1 84 ? 29.244 12.591 -19.822 1.00 71.69 84 ASP A CA 1
ATOM 651 C C . ASP A 1 84 ? 29.455 11.792 -18.519 1.00 71.69 84 ASP A C 1
ATOM 653 O O . ASP A 1 84 ? 30.527 11.239 -18.299 1.00 71.69 84 ASP A O 1
ATOM 657 N N . GLU A 1 85 ? 28.408 11.620 -17.703 1.00 72.31 85 GLU A N 1
ATOM 658 C CA . GLU A 1 85 ? 28.462 10.798 -16.479 1.00 72.31 85 GLU A CA 1
ATOM 659 C C . GLU A 1 85 ? 28.630 9.297 -16.773 1.00 72.31 85 GLU A C 1
ATOM 661 O O . GLU A 1 85 ? 29.246 8.568 -15.991 1.00 72.31 85 GLU A O 1
ATOM 666 N N . LEU A 1 86 ? 28.069 8.817 -17.887 1.00 77.56 86 LEU A N 1
ATOM 667 C CA . LEU A 1 86 ? 28.264 7.446 -18.368 1.00 77.56 86 LEU A CA 1
ATOM 668 C C . LEU A 1 86 ? 29.705 7.223 -18.837 1.00 77.56 86 LEU A C 1
ATOM 670 O O . LEU A 1 86 ? 30.300 6.205 -18.484 1.00 77.56 86 LEU A O 1
ATOM 674 N N . ASP A 1 87 ? 30.261 8.165 -19.597 1.00 77.88 87 ASP A N 1
ATOM 675 C CA . ASP A 1 87 ? 31.630 8.091 -20.106 1.00 77.88 87 ASP A CA 1
ATOM 676 C C . ASP A 1 87 ? 32.654 8.137 -18.953 1.00 77.88 87 ASP A C 1
ATOM 678 O O . ASP A 1 87 ? 33.567 7.310 -18.918 1.00 77.88 87 ASP A O 1
ATOM 682 N N . GLU A 1 88 ? 32.447 8.992 -17.941 1.00 79.69 88 GLU A N 1
ATOM 683 C CA . GLU A 1 88 ? 33.287 9.029 -16.732 1.00 79.69 88 GLU A CA 1
ATOM 684 C C . GLU A 1 88 ? 33.256 7.709 -15.943 1.00 79.69 88 GLU A C 1
ATOM 686 O O . GLU A 1 88 ? 34.302 7.202 -15.531 1.00 79.69 88 GLU A O 1
ATOM 691 N N . GLN A 1 89 ? 32.075 7.110 -15.747 1.00 72.44 89 GLN A N 1
ATOM 692 C CA . GLN A 1 89 ? 31.953 5.816 -15.059 1.00 72.44 89 GLN A CA 1
ATOM 693 C C . GLN A 1 89 ? 32.619 4.674 -15.837 1.00 72.44 89 GLN A C 1
ATOM 695 O O . GLN A 1 89 ? 33.222 3.785 -15.231 1.00 72.44 89 GLN A O 1
ATOM 700 N N . ILE A 1 90 ? 32.521 4.691 -17.171 1.00 84.62 90 ILE A N 1
ATOM 701 C CA . ILE A 1 90 ? 33.180 3.712 -18.043 1.00 84.62 90 ILE A CA 1
ATOM 702 C C . ILE A 1 90 ? 34.702 3.835 -17.932 1.00 84.62 90 ILE A C 1
ATOM 704 O O . ILE A 1 90 ? 35.386 2.812 -17.902 1.00 84.62 90 ILE A O 1
ATOM 708 N N . ASP A 1 91 ? 35.239 5.051 -17.854 1.00 83.38 91 ASP A N 1
ATOM 709 C CA . ASP A 1 91 ? 36.678 5.270 -17.707 1.00 83.38 91 ASP A CA 1
ATOM 710 C C . ASP A 1 91 ? 37.190 4.912 -16.305 1.00 83.38 91 ASP A C 1
ATOM 712 O O . ASP A 1 91 ? 38.251 4.299 -16.184 1.00 83.38 91 ASP A O 1
ATOM 716 N N . LEU A 1 92 ? 36.402 5.155 -15.253 1.00 82.88 92 LEU A N 1
ATOM 717 C CA . LEU A 1 92 ? 36.702 4.703 -13.887 1.00 82.88 92 LEU A CA 1
ATOM 718 C C . LEU A 1 92 ? 36.783 3.172 -13.753 1.00 82.88 92 LEU A C 1
ATOM 720 O O . LEU A 1 92 ? 37.531 2.680 -12.915 1.00 82.88 92 LEU A O 1
ATOM 724 N N . MET A 1 93 ? 36.042 2.411 -14.568 1.00 78.94 93 MET A N 1
ATOM 725 C CA . MET A 1 93 ? 36.087 0.938 -14.580 1.00 78.94 93 MET A CA 1
ATOM 726 C C . MET A 1 93 ? 37.247 0.346 -15.401 1.00 78.94 93 MET A C 1
ATOM 728 O O . MET A 1 93 ? 37.453 -0.868 -15.363 1.00 78.94 93 MET A O 1
ATOM 732 N N . LYS A 1 94 ? 37.985 1.157 -16.173 1.00 75.88 94 LYS A N 1
ATOM 733 C CA . LYS A 1 94 ? 39.114 0.704 -17.013 1.00 75.88 94 LYS A CA 1
ATOM 734 C C . LYS A 1 94 ? 40.472 0.722 -16.292 1.00 75.88 94 LYS A C 1
ATOM 736 O O . LYS A 1 94 ? 41.489 0.445 -16.933 1.00 75.88 94 LYS A O 1
ATOM 741 N N . HIS A 1 95 ? 40.496 1.026 -14.997 1.00 57.34 95 HIS A N 1
ATOM 742 C CA . HIS A 1 95 ? 41.687 1.040 -14.141 1.00 57.34 95 HIS A CA 1
ATOM 743 C C . HIS A 1 95 ? 41.587 -0.001 -13.025 1.00 57.34 95 HIS A C 1
ATOM 745 O O . HIS A 1 95 ? 42.664 -0.486 -12.609 1.00 57.34 95 HIS A O 1
#

Secondary structure (DSSP, 8-state):
-HHHHHHHHHTTSSSSHHHHHHHHHHHHHHH-HHHHHHHHHHHHHTTSS-HHHHHHHHTS-HHHHHHHHHHTT------PPPHHHHHHHHHHTT-